Protein AF-A0A2U1FPF6-F1 (afdb_monomer)

Structure (mmCIF, N/CA/C/O backbone):
data_AF-A0A2U1FPF6-F1
#
_entry.id   AF-A0A2U1FPF6-F1
#
loop_
_atom_site.group_PDB
_atom_site.id
_atom_site.type_symbol
_atom_site.label_atom_id
_atom_site.label_alt_id
_atom_site.label_comp_id
_atom_site.label_asym_id
_atom_site.label_entity_id
_atom_site.label_seq_id
_atom_site.pdbx_PDB_ins_code
_atom_site.Cartn_x
_atom_site.Cartn_y
_atom_site.Cartn_z
_atom_site.occupancy
_atom_site.B_iso_or_equiv
_atom_site.auth_seq_id
_atom_site.auth_comp_id
_atom_site.auth_asym_id
_atom_site.auth_atom_id
_atom_site.pdbx_PDB_model_num
ATOM 1 N N . MET A 1 1 ? 18.606 -5.430 2.054 1.00 71.56 1 MET A N 1
ATOM 2 C CA . MET A 1 1 ? 18.619 -4.325 1.065 1.00 71.56 1 MET A CA 1
ATOM 3 C C . MET A 1 1 ? 17.851 -3.131 1.631 1.00 71.56 1 MET A C 1
ATOM 5 O O . MET A 1 1 ? 16.694 -3.293 2.004 1.00 71.56 1 MET A O 1
ATOM 9 N N . LEU A 1 2 ? 18.493 -1.967 1.778 1.00 85.19 2 LEU A N 1
ATOM 10 C CA . LEU A 1 2 ? 17.875 -0.764 2.363 1.00 85.19 2 LEU A CA 1
ATOM 11 C C . LEU A 1 2 ? 16.976 -0.053 1.339 1.00 85.19 2 LEU A C 1
ATOM 13 O O . LEU A 1 2 ? 17.399 0.186 0.208 1.00 85.19 2 LEU A O 1
ATOM 17 N N . ARG A 1 3 ? 15.755 0.320 1.736 1.00 85.31 3 ARG A N 1
ATOM 18 C CA . ARG A 1 3 ? 14.816 1.084 0.895 1.00 85.31 3 ARG A CA 1
ATOM 19 C C . ARG A 1 3 ? 15.058 2.580 1.111 1.00 85.31 3 ARG A C 1
ATOM 21 O O . ARG A 1 3 ? 14.833 3.069 2.210 1.00 85.31 3 ARG A O 1
ATOM 28 N N . LYS A 1 4 ? 15.539 3.288 0.082 1.00 93.19 4 LYS A N 1
ATOM 29 C CA . LYS A 1 4 ? 15.933 4.715 0.165 1.00 93.19 4 LYS A CA 1
ATOM 30 C C . LYS A 1 4 ? 14.966 5.687 -0.522 1.00 93.19 4 LYS A C 1
ATOM 32 O O . LYS A 1 4 ? 15.118 6.894 -0.379 1.00 93.19 4 LYS A O 1
ATOM 37 N N . LYS A 1 5 ? 14.023 5.181 -1.318 1.00 92.38 5 LYS A N 1
ATOM 38 C CA . LYS A 1 5 ? 13.073 5.985 -2.099 1.00 92.38 5 LYS A CA 1
ATOM 39 C C . LYS A 1 5 ? 11.666 5.799 -1.535 1.00 92.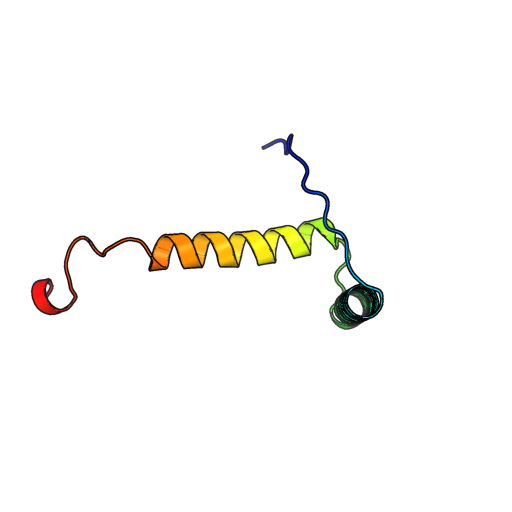38 5 LYS A C 1
ATOM 41 O O . LYS A 1 5 ? 11.314 4.685 -1.150 1.00 92.38 5 LYS A O 1
ATOM 46 N N . ALA A 1 6 ? 10.897 6.883 -1.487 1.00 90.81 6 ALA A N 1
ATOM 47 C CA . ALA A 1 6 ? 9.528 6.906 -0.986 1.00 90.81 6 ALA A CA 1
ATOM 48 C C . ALA A 1 6 ? 8.569 7.380 -2.082 1.00 90.81 6 ALA A C 1
ATOM 50 O O . ALA A 1 6 ? 8.936 8.205 -2.918 1.00 90.81 6 ALA A O 1
ATOM 51 N N . ILE A 1 7 ? 7.348 6.851 -2.053 1.00 90.62 7 ILE A N 1
ATOM 52 C CA . ILE A 1 7 ? 6.233 7.255 -2.909 1.00 90.62 7 ILE A CA 1
ATOM 53 C C . ILE A 1 7 ? 5.112 7.697 -1.971 1.00 90.62 7 ILE A C 1
ATOM 55 O O . ILE A 1 7 ? 4.792 6.983 -1.020 1.00 90.62 7 ILE A O 1
ATOM 59 N N . GLN A 1 8 ? 4.536 8.871 -2.225 1.00 92.94 8 GLN A N 1
ATOM 60 C CA . GLN A 1 8 ? 3.382 9.377 -1.489 1.00 92.94 8 GLN A CA 1
ATOM 61 C C . GLN A 1 8 ? 2.129 9.217 -2.350 1.00 92.94 8 GLN A C 1
ATOM 63 O O . GLN A 1 8 ? 2.096 9.680 -3.486 1.00 92.94 8 GLN A O 1
ATOM 68 N N . ILE A 1 9 ? 1.102 8.577 -1.794 1.00 91.50 9 ILE A N 1
ATOM 69 C CA . ILE A 1 9 ? -0.184 8.346 -2.459 1.00 91.50 9 ILE A CA 1
ATOM 70 C C . ILE A 1 9 ? -1.252 9.096 -1.665 1.00 91.50 9 ILE A C 1
ATOM 72 O O . ILE A 1 9 ? -1.265 9.039 -0.434 1.00 91.50 9 ILE A O 1
ATOM 76 N N . ARG A 1 10 ? -2.123 9.827 -2.362 1.00 95.25 10 ARG A N 1
ATOM 77 C CA . ARG A 1 10 ? -3.308 10.459 -1.773 1.00 95.25 10 ARG A CA 1
ATOM 78 C C . ARG A 1 10 ? -4.530 9.652 -2.186 1.00 95.25 10 ARG A C 1
ATOM 80 O O . ARG A 1 10 ? -4.637 9.292 -3.351 1.00 95.25 10 ARG A O 1
ATOM 87 N N . LEU A 1 11 ? -5.406 9.390 -1.226 1.00 95.94 11 LEU A N 1
ATOM 88 C CA . LEU A 1 11 ? -6.656 8.663 -1.415 1.00 95.94 11 LEU A CA 1
ATO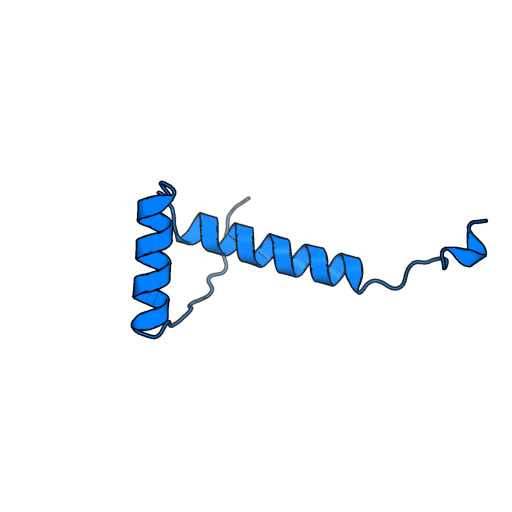M 89 C C . LEU A 1 11 ? -7.817 9.598 -1.094 1.00 95.94 11 LEU A C 1
ATOM 91 O O . LEU A 1 11 ? -7.691 10.465 -0.223 1.00 95.94 11 LEU A O 1
ATOM 95 N N . ASN A 1 12 ? -8.941 9.415 -1.775 1.00 97.94 12 ASN A N 1
ATOM 96 C CA . ASN A 1 12 ? -10.195 10.016 -1.340 1.00 97.94 12 ASN A CA 1
ATOM 97 C C . ASN A 1 12 ? -10.770 9.258 -0.125 1.00 97.94 12 ASN A C 1
ATOM 99 O O . ASN A 1 12 ? -10.266 8.212 0.290 1.00 97.94 12 ASN A O 1
ATOM 103 N N . GLU A 1 13 ? -11.833 9.794 0.474 1.00 98.19 13 GLU A N 1
ATOM 104 C CA . GLU A 1 13 ? -12.406 9.218 1.695 1.00 98.19 13 GLU A CA 1
ATOM 105 C C . GLU A 1 13 ? -12.962 7.798 1.484 1.00 98.19 13 GLU A C 1
ATOM 107 O O . GLU A 1 13 ? -12.824 6.942 2.360 1.00 98.19 13 GLU A O 1
ATOM 112 N N . ALA A 1 14 ? -13.553 7.523 0.318 1.00 98.00 14 ALA A N 1
ATOM 113 C CA . ALA A 1 14 ? -14.104 6.210 -0.004 1.00 98.00 14 ALA A CA 1
ATOM 114 C C . ALA A 1 14 ? -12.996 5.158 -0.175 1.00 98.00 14 ALA A C 1
ATOM 116 O O . ALA A 1 14 ? -13.077 4.075 0.403 1.00 98.00 14 ALA A O 1
ATOM 117 N N . GLU A 1 15 ? -11.932 5.499 -0.903 1.00 97.19 15 GLU A N 1
ATOM 118 C CA . GLU A 1 15 ? -10.747 4.656 -1.087 1.00 97.19 15 GLU A CA 1
ATOM 119 C C . GLU A 1 15 ? -10.058 4.363 0.248 1.00 97.19 15 GLU A C 1
ATOM 121 O O . GLU A 1 15 ? -9.698 3.218 0.523 1.00 97.19 15 GLU A O 1
ATOM 126 N N . HIS A 1 16 ? -9.920 5.376 1.108 1.00 96.12 16 HIS A N 1
ATOM 127 C CA . HIS A 1 16 ? -9.322 5.203 2.428 1.00 96.12 16 HIS A CA 1
ATOM 128 C C . HIS A 1 16 ? -10.155 4.264 3.311 1.00 96.12 16 HIS A C 1
ATOM 130 O O . HIS A 1 16 ? -9.606 3.350 3.925 1.00 96.12 16 HIS A O 1
ATOM 136 N N . LYS A 1 17 ? -11.485 4.440 3.350 1.00 97.50 17 LYS A N 1
ATOM 137 C CA . LYS A 1 17 ? -12.388 3.553 4.107 1.00 97.50 17 LYS A CA 1
ATOM 138 C C . LYS A 1 17 ? -12.336 2.115 3.597 1.00 97.50 17 LYS A C 1
ATOM 140 O O . LYS A 1 17 ? -12.298 1.189 4.403 1.00 97.50 17 LYS A O 1
ATOM 145 N N . ALA A 1 18 ? -12.316 1.923 2.280 1.00 96.75 18 ALA A N 1
ATOM 146 C CA . ALA A 1 18 ? -12.208 0.598 1.679 1.00 96.75 18 ALA A CA 1
ATOM 147 C C . ALA A 1 18 ? -10.878 -0.082 2.042 1.00 96.75 18 ALA A C 1
ATOM 149 O O . ALA A 1 18 ? -10.867 -1.259 2.409 1.00 96.75 18 ALA A O 1
ATOM 150 N N . LEU A 1 19 ? -9.773 0.668 1.998 1.00 94.69 19 LEU A N 1
ATOM 151 C CA . LEU A 1 19 ? -8.451 0.171 2.366 1.00 94.69 19 LEU A CA 1
ATOM 152 C C . LEU A 1 19 ? -8.388 -0.246 3.840 1.00 94.69 19 LEU A C 1
ATOM 154 O O . LEU A 1 19 ? -7.900 -1.336 4.141 1.00 94.69 19 LEU A O 1
ATOM 158 N N . ASP A 1 20 ? -8.896 0.583 4.752 1.00 95.19 20 ASP A N 1
ATOM 159 C CA . ASP A 1 20 ? -8.912 0.252 6.179 1.00 95.19 20 ASP A CA 1
ATOM 160 C C . ASP A 1 20 ? -9.806 -0.964 6.459 1.00 95.19 20 ASP A C 1
ATOM 162 O O . ASP A 1 20 ? -9.373 -1.889 7.146 1.00 95.19 20 ASP A O 1
ATOM 166 N N . ALA A 1 21 ? -11.002 -1.034 5.862 1.00 96.56 21 ALA A N 1
ATOM 167 C CA . ALA A 1 21 ? -11.894 -2.185 6.004 1.00 96.56 21 ALA A CA 1
ATOM 168 C C . ALA A 1 21 ? -11.241 -3.488 5.515 1.00 96.56 21 ALA A C 1
ATOM 170 O O . ALA A 1 21 ? -11.353 -4.527 6.171 1.00 96.56 21 ALA A O 1
ATOM 171 N N . TYR A 1 22 ? -10.524 -3.434 4.389 1.00 96.19 22 TYR A N 1
ATOM 172 C CA . TYR A 1 22 ? -9.751 -4.565 3.885 1.00 96.19 22 TYR A CA 1
ATOM 173 C C . TYR A 1 22 ? -8.659 -4.973 4.881 1.00 96.19 22 TYR A C 1
ATOM 175 O O . TYR A 1 22 ? -8.565 -6.142 5.258 1.00 96.19 22 TYR A O 1
ATOM 183 N N . CYS A 1 23 ? -7.864 -4.012 5.359 1.00 95.31 23 CYS A N 1
ATOM 184 C CA . CYS A 1 23 ? -6.767 -4.298 6.280 1.00 95.31 23 CYS A CA 1
ATOM 185 C C . CYS A 1 23 ? -7.267 -4.915 7.591 1.00 95.31 23 CYS A C 1
ATOM 187 O O . CYS A 1 23 ? -6.689 -5.895 8.057 1.00 95.31 23 CYS A O 1
ATOM 189 N N . SER A 1 24 ? -8.369 -4.402 8.145 1.00 95.69 24 SER A N 1
ATOM 190 C CA . SER A 1 24 ? -8.998 -4.960 9.344 1.00 95.69 24 SER A CA 1
ATOM 191 C C . SER A 1 24 ? -9.545 -6.367 9.114 1.00 95.69 24 SER A C 1
ATOM 193 O O . SER A 1 24 ? -9.358 -7.237 9.959 1.00 95.69 24 SER A O 1
ATOM 195 N N . ARG A 1 25 ? -10.192 -6.617 7.969 1.00 97.12 25 ARG A N 1
ATOM 196 C CA . ARG A 1 25 ? -10.797 -7.921 7.660 1.00 97.12 25 ARG A CA 1
ATOM 197 C C . ARG A 1 25 ? -9.760 -9.028 7.468 1.00 97.12 25 ARG A C 1
ATOM 199 O O . ARG A 1 25 ? -10.017 -10.162 7.858 1.00 97.12 25 ARG A O 1
ATOM 206 N N . PHE A 1 26 ? -8.623 -8.711 6.853 1.00 96.00 26 PHE A N 1
ATOM 207 C CA . PHE A 1 26 ? -7.600 -9.697 6.487 1.00 96.00 26 PHE A CA 1
ATOM 208 C C . PHE A 1 26 ? -6.361 -9.671 7.394 1.00 96.00 26 PHE A C 1
ATOM 210 O O . PHE A 1 26 ? -5.377 -10.341 7.093 1.00 96.00 26 PHE A O 1
ATOM 217 N N . GLY A 1 27 ? -6.391 -8.915 8.498 1.00 94.38 27 GLY A N 1
ATOM 218 C CA . GLY A 1 27 ? -5.289 -8.871 9.465 1.00 94.38 27 GLY A CA 1
ATOM 219 C C . GLY A 1 27 ? -4.004 -8.260 8.900 1.00 94.38 27 GLY A C 1
ATOM 220 O O . GLY A 1 27 ? -2.904 -8.702 9.222 1.00 94.38 27 GLY A O 1
ATOM 221 N N . VAL A 1 28 ? -4.118 -7.256 8.026 1.00 95.69 28 VAL A N 1
ATOM 222 C CA . VAL A 1 28 ? -2.949 -6.591 7.436 1.00 95.69 28 VAL A CA 1
ATOM 223 C C . VAL A 1 28 ? -2.344 -5.626 8.455 1.00 95.69 28 VAL A C 1
ATOM 225 O O . VAL A 1 28 ? -2.776 -4.484 8.592 1.00 95.69 28 VAL A O 1
ATOM 228 N N . GLU A 1 29 ? -1.295 -6.070 9.142 1.00 91.88 29 GLU A N 1
ATOM 229 C CA . GLU A 1 29 ? -0.601 -5.271 10.163 1.00 91.88 29 GLU A CA 1
ATOM 230 C C . GLU A 1 29 ? 0.217 -4.112 9.569 1.00 91.88 29 GLU A C 1
ATOM 232 O O . GLU A 1 29 ? 0.349 -3.046 10.170 1.00 91.88 29 GLU A O 1
ATOM 237 N N . ASN A 1 30 ? 0.782 -4.297 8.369 1.00 93.12 30 ASN A N 1
ATOM 238 C CA . ASN A 1 30 ? 1.649 -3.310 7.727 1.00 93.12 30 ASN A CA 1
ATOM 239 C C . ASN A 1 30 ? 1.124 -2.908 6.345 1.00 93.12 30 ASN A C 1
ATOM 241 O O . ASN A 1 30 ? 1.485 -3.498 5.323 1.00 93.12 30 ASN A O 1
ATOM 245 N N . ARG A 1 31 ? 0.319 -1.841 6.324 1.00 91.69 31 ARG A N 1
ATOM 246 C CA . ARG A 1 31 ? -0.282 -1.273 5.104 1.00 91.69 31 ARG A CA 1
ATOM 247 C C . ARG A 1 31 ? 0.760 -0.950 4.035 1.00 91.69 31 ARG A C 1
ATOM 249 O O . ARG A 1 31 ? 0.615 -1.363 2.891 1.00 91.69 31 ARG A O 1
ATOM 256 N N . SER A 1 32 ? 1.851 -0.277 4.401 1.00 90.75 32 SER A N 1
ATOM 257 C CA . SER A 1 32 ? 2.900 0.115 3.449 1.00 90.75 32 SER A CA 1
ATOM 258 C C . SER A 1 32 ? 3.605 -1.086 2.816 1.00 90.75 32 SER A C 1
ATOM 260 O O . SER A 1 32 ? 3.978 -1.041 1.644 1.00 90.75 32 SER A O 1
ATOM 262 N N . ARG A 1 33 ? 3.808 -2.167 3.579 1.00 92.31 33 ARG A N 1
ATOM 263 C CA . ARG A 1 33 ? 4.354 -3.423 3.052 1.00 92.31 33 ARG A CA 1
ATOM 264 C C . ARG A 1 33 ? 3.387 -4.040 2.048 1.00 92.31 33 ARG A C 1
ATOM 266 O O . ARG A 1 33 ? 3.825 -4.334 0.940 1.00 92.31 33 ARG A O 1
ATOM 273 N N . TRP A 1 34 ? 2.120 -4.168 2.434 1.00 94.06 34 TRP A N 1
ATOM 274 C CA . TRP A 1 34 ? 1.079 -4.788 1.621 1.00 94.06 34 TRP A CA 1
ATOM 27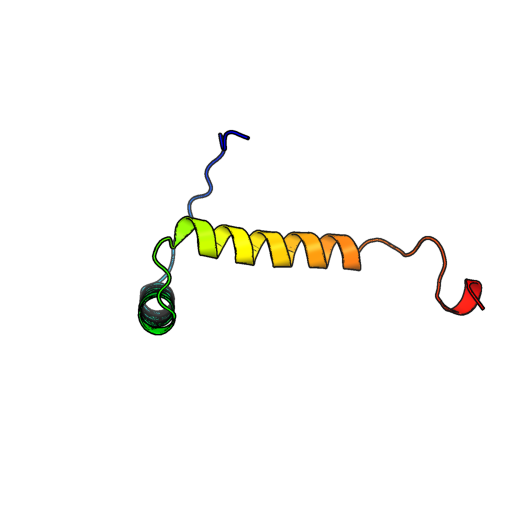5 C C . TRP A 1 34 ? 0.852 -4.040 0.303 1.00 94.06 34 TRP A C 1
ATOM 277 O O . TRP A 1 34 ? 0.951 -4.643 -0.761 1.00 94.06 34 TRP A O 1
ATOM 287 N N . ILE A 1 35 ? 0.676 -2.713 0.354 1.00 93.62 35 ILE A N 1
ATOM 288 C CA . ILE A 1 35 ? 0.504 -1.869 -0.844 1.00 93.62 35 ILE A CA 1
ATOM 289 C C . ILE A 1 35 ? 1.683 -2.049 -1.799 1.00 93.62 35 ILE A C 1
ATOM 291 O O . ILE A 1 35 ? 1.502 -2.200 -3.002 1.00 93.62 35 ILE A O 1
ATOM 295 N N . ARG A 1 36 ? 2.908 -2.044 -1.267 1.00 93.44 36 ARG A N 1
ATOM 296 C CA . ARG A 1 36 ? 4.112 -2.208 -2.081 1.00 93.44 36 ARG A CA 1
ATOM 297 C C . ARG A 1 36 ? 4.178 -3.594 -2.720 1.00 93.44 36 ARG A C 1
ATOM 299 O O . ARG A 1 36 ? 4.588 -3.688 -3.866 1.00 93.44 36 ARG A O 1
ATOM 306 N N . GLU A 1 37 ? 3.841 -4.652 -1.992 1.00 94.00 37 GLU A N 1
ATOM 307 C CA . GLU A 1 37 ? 3.854 -6.017 -2.534 1.00 94.00 37 GLU A CA 1
ATOM 308 C C . GLU A 1 37 ? 2.824 -6.182 -3.645 1.00 94.00 37 GLU A C 1
ATOM 310 O O . GLU A 1 37 ? 3.185 -6.643 -4.723 1.00 94.00 37 GLU A O 1
ATOM 315 N N . LEU A 1 38 ? 1.600 -5.699 -3.429 1.00 94.81 38 LEU A N 1
ATOM 316 C CA . LEU A 1 38 ? 0.550 -5.716 -4.440 1.00 94.81 38 LEU A CA 1
ATOM 317 C C . LEU A 1 38 ? 0.951 -4.917 -5.690 1.00 94.81 38 LEU A C 1
ATOM 319 O O . LEU A 1 38 ? 0.894 -5.435 -6.802 1.00 94.81 38 LEU A O 1
ATOM 323 N N . LEU A 1 39 ? 1.420 -3.679 -5.504 1.00 94.38 39 LEU A N 1
ATOM 324 C CA . LEU A 1 39 ? 1.825 -2.804 -6.605 1.00 94.38 39 LEU A CA 1
ATOM 325 C C . LEU A 1 39 ? 2.998 -3.387 -7.399 1.00 94.38 39 LEU A C 1
ATOM 327 O O . LEU A 1 39 ? 2.983 -3.358 -8.623 1.00 94.38 39 LEU A O 1
ATOM 331 N N . MET A 1 40 ? 4.030 -3.896 -6.720 1.00 94.12 40 MET A N 1
ATOM 332 C CA . MET A 1 40 ? 5.199 -4.453 -7.406 1.00 94.12 40 MET A CA 1
ATO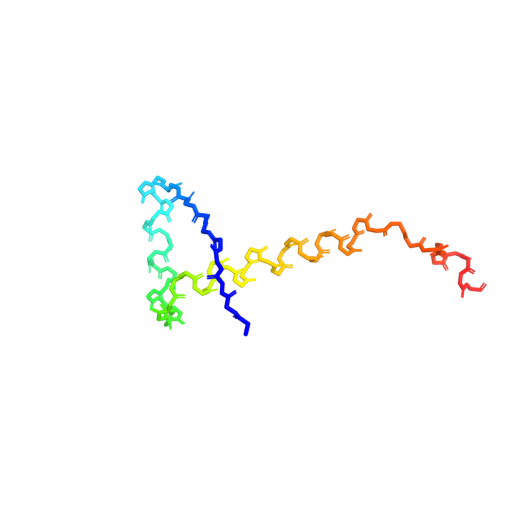M 333 C C . MET A 1 40 ? 4.873 -5.775 -8.093 1.00 94.12 40 MET A C 1
ATOM 335 O O . MET A 1 40 ? 5.396 -6.007 -9.175 1.00 94.12 40 MET A O 1
ATOM 339 N N . SER A 1 41 ? 4.002 -6.604 -7.508 1.00 94.94 41 SER A N 1
ATOM 340 C CA . SER A 1 41 ? 3.524 -7.831 -8.151 1.00 94.94 41 SER A CA 1
ATOM 341 C C . SER A 1 41 ? 2.850 -7.522 -9.486 1.00 94.94 41 SER A C 1
ATOM 343 O O . SER A 1 41 ? 3.208 -8.118 -10.494 1.00 94.94 41 SER A O 1
ATOM 345 N N . GLU A 1 42 ? 1.924 -6.563 -9.504 1.00 95.38 42 GLU A N 1
ATOM 346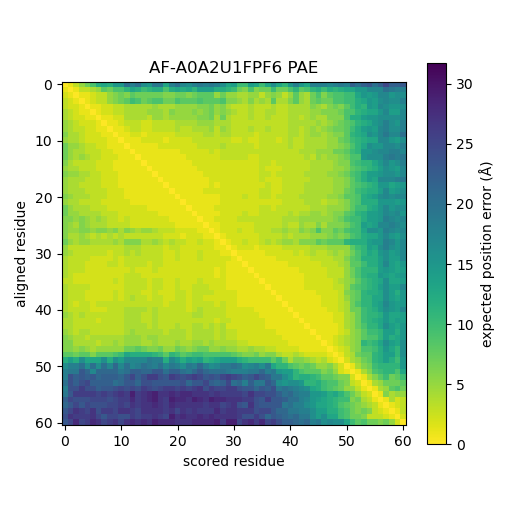 C CA . GLU A 1 42 ? 1.222 -6.159 -10.726 1.00 95.38 42 GLU A CA 1
ATOM 347 C C . GLU A 1 42 ? 2.173 -5.530 -11.754 1.00 95.38 42 GLU A C 1
ATOM 349 O O . GLU A 1 42 ? 2.153 -5.898 -12.925 1.00 95.38 42 GLU A O 1
ATOM 354 N N . VAL A 1 43 ? 3.049 -4.611 -11.325 1.00 93.69 43 VAL A N 1
ATOM 355 C CA . VAL A 1 43 ? 4.007 -3.949 -12.228 1.00 93.69 43 VAL A CA 1
ATOM 356 C C . VAL A 1 43 ? 4.951 -4.962 -12.869 1.00 93.69 43 VAL A C 1
ATOM 358 O O . VAL A 1 43 ? 5.149 -4.912 -14.077 1.00 93.69 43 VAL A O 1
ATOM 361 N N . ILE A 1 44 ? 5.531 -5.874 -12.084 1.00 92.88 44 ILE A N 1
ATOM 362 C CA . ILE A 1 44 ? 6.448 -6.893 -12.608 1.00 92.88 44 ILE A CA 1
ATOM 363 C C . ILE A 1 44 ? 5.700 -7.829 -13.553 1.00 92.88 44 ILE A C 1
ATOM 365 O O . ILE A 1 44 ? 6.158 -8.022 -14.671 1.00 92.88 44 ILE A O 1
ATOM 369 N N . HIS A 1 45 ? 4.531 -8.333 -13.148 1.00 92.00 45 HIS A N 1
ATOM 370 C CA . HIS A 1 45 ? 3.734 -9.234 -13.977 1.00 92.00 45 HIS A CA 1
ATOM 371 C C . HIS A 1 45 ? 3.385 -8.613 -15.332 1.00 92.00 45 HIS A C 1
ATOM 373 O O . HIS A 1 45 ? 3.500 -9.260 -16.372 1.00 92.00 45 HIS A O 1
ATOM 379 N N . ARG A 1 46 ? 3.001 -7.334 -15.333 1.00 90.88 46 ARG A N 1
ATOM 380 C CA . ARG A 1 46 ? 2.684 -6.608 -16.559 1.00 90.88 46 ARG A CA 1
ATOM 381 C C . ARG A 1 46 ? 3.916 -6.372 -17.422 1.00 90.88 46 ARG A C 1
ATOM 383 O O . ARG A 1 46 ? 3.859 -6.610 -18.619 1.00 90.88 46 ARG A O 1
ATOM 390 N N . LEU A 1 47 ? 5.0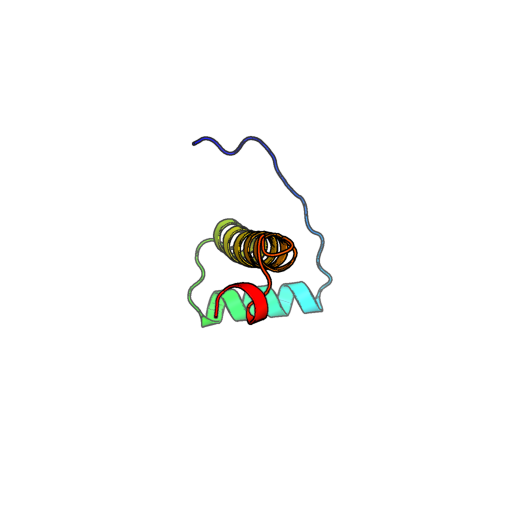33 -5.972 -16.816 1.00 89.06 47 LEU A N 1
ATOM 391 C CA . LEU A 1 47 ? 6.293 -5.795 -17.537 1.00 89.06 47 LEU A CA 1
ATOM 392 C C . LEU A 1 47 ? 6.788 -7.101 -18.156 1.00 89.06 47 LEU A C 1
ATOM 394 O O . LEU A 1 47 ? 7.282 -7.058 -19.272 1.00 89.06 47 LEU A O 1
ATOM 398 N N . GLU A 1 48 ? 6.647 -8.232 -17.462 1.00 88.12 48 GLU A N 1
ATOM 399 C CA . GLU A 1 48 ? 6.974 -9.565 -17.982 1.00 88.12 48 GLU A CA 1
ATOM 400 C C . GLU A 1 48 ? 6.038 -9.977 -19.123 1.00 88.12 48 GLU A C 1
ATOM 402 O O . GLU A 1 48 ? 6.499 -10.521 -20.123 1.00 88.12 48 GLU A O 1
ATOM 407 N N . SER A 1 49 ? 4.743 -9.680 -18.998 1.00 82.88 49 SER A N 1
ATOM 408 C CA . SER A 1 49 ? 3.733 -9.995 -20.018 1.00 82.88 49 SER A CA 1
ATOM 409 C C . SER A 1 49 ? 3.875 -9.141 -21.282 1.00 82.88 49 SER A C 1
ATOM 411 O O . SER A 1 49 ? 3.579 -9.613 -22.376 1.00 82.88 49 SER A O 1
ATOM 413 N N . ASP A 1 50 ? 4.336 -7.896 -21.141 1.00 73.81 50 ASP A N 1
ATOM 414 C CA . ASP A 1 50 ? 4.563 -6.964 -22.250 1.00 73.81 50 ASP A CA 1
ATOM 415 C C . ASP A 1 50 ? 5.913 -7.200 -22.957 1.00 73.81 50 ASP A C 1
ATOM 417 O O . ASP A 1 50 ? 6.188 -6.570 -23.984 1.00 73.81 50 ASP A O 1
ATOM 421 N N . VAL A 1 51 ? 6.773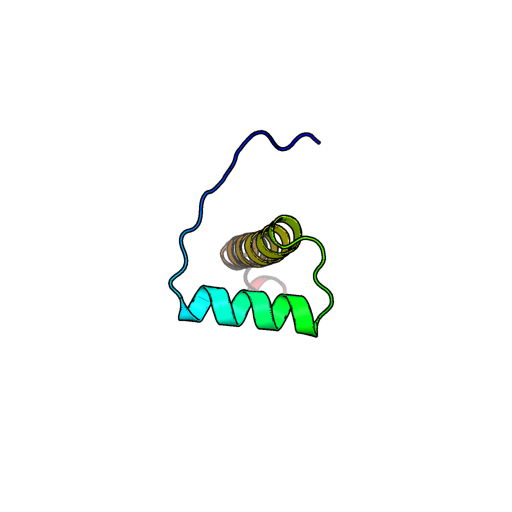 -8.097 -22.449 1.00 67.94 51 VAL A N 1
ATOM 422 C CA . VAL A 1 51 ? 7.991 -8.479 -23.175 1.00 67.94 51 VAL A CA 1
ATOM 423 C C . VAL A 1 51 ? 7.579 -9.291 -24.405 1.00 67.94 51 VAL A C 1
ATOM 425 O O . VAL A 1 51 ? 6.971 -10.352 -24.250 1.00 67.94 51 VAL A O 1
ATOM 428 N N . PRO A 1 52 ? 7.921 -8.854 -25.634 1.00 64.6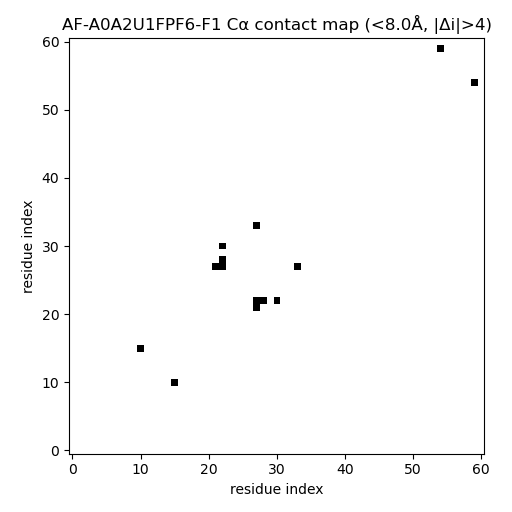9 52 PRO A N 1
ATOM 429 C CA . PRO A 1 52 ? 7.704 -9.684 -26.806 1.00 64.69 52 PRO A CA 1
ATOM 430 C C . PRO A 1 52 ? 8.472 -10.989 -26.608 1.00 64.69 52 PRO A C 1
ATOM 432 O O . PRO A 1 52 ? 9.692 -10.984 -26.420 1.00 64.69 52 PRO A O 1
ATOM 435 N N . LEU A 1 53 ? 7.748 -12.108 -26.609 1.00 67.88 53 LEU A N 1
ATOM 436 C CA . LEU A 1 53 ? 8.365 -13.423 -26.537 1.00 67.88 53 LEU A CA 1
ATOM 437 C C . LEU A 1 53 ? 9.361 -13.549 -27.694 1.00 67.88 53 LEU A C 1
ATOM 439 O O . LEU A 1 53 ? 9.039 -13.215 -28.835 1.00 67.88 53 LEU A O 1
ATOM 443 N N . LEU A 1 54 ? 10.578 -14.014 -27.384 1.00 65.00 54 LEU A N 1
ATOM 444 C CA . LEU A 1 54 ? 11.666 -14.149 -28.363 1.00 65.00 54 LEU A CA 1
ATOM 445 C C . LEU A 1 54 ? 11.260 -15.036 -29.555 1.00 65.00 54 LEU A C 1
ATOM 447 O O . LEU A 1 54 ? 11.799 -14.886 -30.646 1.00 65.00 54 LEU A O 1
ATOM 451 N N . PHE A 1 55 ? 10.294 -15.926 -29.325 1.00 66.56 55 PHE A N 1
ATOM 452 C CA . PHE A 1 55 ? 9.640 -16.773 -30.310 1.00 66.56 55 PHE A CA 1
ATOM 453 C C . PHE A 1 55 ? 8.144 -16.789 -30.004 1.00 66.56 55 PHE A C 1
ATOM 455 O O . PHE A 1 55 ? 7.751 -16.865 -28.835 1.00 66.56 55 PHE A O 1
ATOM 462 N N . ARG A 1 5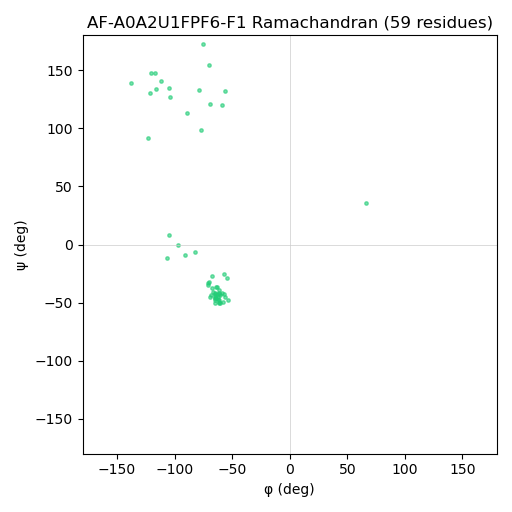6 ? 7.299 -16.732 -31.031 1.00 67.06 56 ARG A N 1
ATOM 463 C CA . ARG A 1 56 ? 5.860 -16.982 -30.868 1.00 67.06 56 ARG A CA 1
ATOM 464 C C . ARG A 1 56 ? 5.626 -18.470 -30.581 1.00 67.06 56 ARG A C 1
ATOM 466 O O . ARG A 1 56 ? 6.429 -19.304 -30.983 1.00 67.06 56 ARG A O 1
ATOM 473 N N . GLU A 1 57 ? 4.523 -18.829 -29.918 1.00 65.56 57 GLU A N 1
ATOM 474 C CA . GLU A 1 57 ? 4.174 -20.244 -29.645 1.00 65.56 57 GLU A CA 1
ATOM 475 C C . GLU A 1 57 ? 4.142 -21.108 -30.920 1.00 65.56 57 GLU A C 1
ATOM 477 O O . GLU A 1 57 ? 4.431 -22.301 -30.881 1.00 65.56 57 GLU A O 1
ATOM 482 N N . GLU A 1 58 ? 3.837 -20.487 -32.059 1.00 68.75 58 GLU A N 1
ATOM 483 C CA . GLU A 1 58 ? 3.856 -21.086 -33.396 1.00 68.75 58 GLU A CA 1
ATOM 484 C C . GLU A 1 58 ? 5.273 -21.458 -33.872 1.00 68.75 58 GLU A C 1
ATOM 486 O O . GLU A 1 58 ? 5.422 -22.387 -34.657 1.00 68.75 58 GLU A O 1
ATOM 491 N N . GLU A 1 59 ? 6.306 -20.762 -33.389 1.00 67.19 59 GLU A N 1
ATOM 492 C CA . GLU A 1 59 ? 7.723 -20.974 -33.730 1.00 67.19 59 GLU A CA 1
ATOM 493 C C . GLU A 1 59 ? 8.422 -21.967 -32.781 1.00 67.19 59 GLU A C 1
ATOM 495 O O . GLU A 1 59 ? 9.554 -22.370 -33.039 1.00 67.19 59 GLU A O 1
ATOM 500 N N . MET A 1 60 ? 7.764 -22.363 -31.682 1.00 70.94 60 MET A N 1
ATOM 501 C CA . MET A 1 60 ? 8.268 -23.344 -30.707 1.00 70.94 60 MET A CA 1
ATOM 502 C C . MET A 1 60 ? 7.737 -24.774 -30.931 1.00 70.94 60 MET A C 1
ATOM 504 O O . MET A 1 60 ? 8.076 -25.668 -30.151 1.00 70.94 60 MET A O 1
ATOM 508 N N . ARG A 1 61 ? 6.888 -24.993 -31.944 1.00 67.06 61 ARG A N 1
ATOM 509 C CA . ARG A 1 61 ? 6.321 -26.305 -32.303 1.00 67.06 61 ARG A CA 1
ATOM 510 C C . ARG A 1 61 ? 7.084 -27.000 -33.422 1.00 67.06 61 ARG A C 1
ATOM 512 O O . ARG A 1 61 ? 7.525 -26.307 -34.360 1.00 67.06 61 ARG A O 1
#

Solvent-accessible surface area (backbone atoms only — not comparable to full-atom values): 3998 Å² total; per-residue (Å²): 136,88,85,88,77,86,84,89,83,88,71,56,73,66,57,47,52,52,50,50,52,49,30,66,74,70,66,52,85,50,62,72,58,51,55,48,51,55,51,48,52,53,50,49,53,48,55,60,68,69,47,80,65,96,59,54,78,80,72,76,108

Sequence (61 aa):
MLRKKAIQIRLNEAEHKALDAYCSRFGVENRSRWIRELLMSEVIHRLESDVPLLFREEEMR

Nearest PDB structures (foldseek):
  7vp4-assembly2_F  TM=6.945E-01  e=1.506E+00  Arabidopsis thaliana
  7vp2-assembly1_B  TM=5.982E-01  e=2.176E+00  Arabidopsis thaliana
  7vp4-assembly1_B  TM=6.263E-01  e=3.144E+00  Arabidopsis thaliana
  7vp5-assembly1_B  TM=6.135E-01  e=3.384E+00  Arabidopsis thaliana
  5zkt-assembly1_A  TM=6.130E-01  e=7.602E+00  Oryza sativa Japonica Group

Mean predicted aligned error: 7.6 Å

Foldseek 3Di:
DDDDDDDDDDDDPVRVVVLVVVCVVVVPPDSVVVVVVVVVVVVVVVVVVPPPDPDDPVRVD

Radius of gyration: 17.62 Å; Cα contacts (8 Å, |Δi|>4): 7; chains: 1; bounding box: 33×37×44 Å

Organism: NCBI:txid1884669

Secondary structure (DSSP, 8-state):
------------HHHHHHHHHHHHHHT-S-HHHHHHHHHHHHHHHHHHHTSPPSS-GGG--

pLDDT: mean 88.09, std 10.92, range [64.69, 98.19]